Protein AF-A0A1C9CC35-F1 (afdb_monomer_lite)

Radius of gyration: 13.2 Å; chains: 1; bounding box: 31×29×33 Å

Secondary structure (DS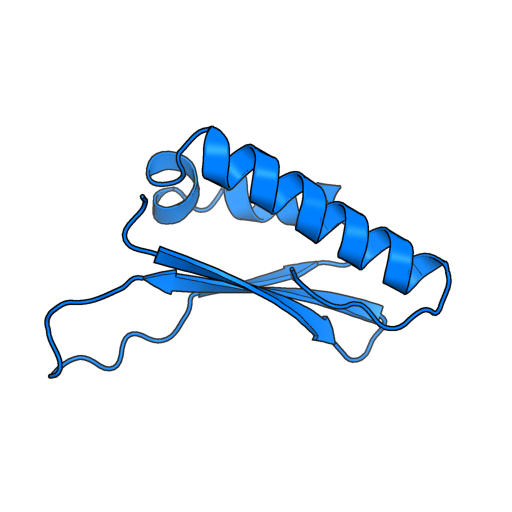SP, 8-state):
--SEEEEEEEETTTEEEEEEEE--S-TTS--PPEEEEESSHHHHHHHHHH-HHHHTT--HHHHHHHHHHHHHHHHHHHTTPPP---

Sequence (86 aa):
MDNFYFLIRVISDDMIALYYFHHSKNLQKIEMPICFTSKNAILMYKLLSYHVNVSRKISLSHSLYLGKEIYKAELARVVGQVYIQD

Structure (mmCIF, N/CA/C/O backbone):
data_AF-A0A1C9CC35-F1
#
_entry.id   AF-A0A1C9CC35-F1
#
loop_
_atom_site.group_PDB
_atom_site.id
_atom_site.type_symbol
_atom_site.label_atom_id
_atom_site.label_alt_id
_atom_site.label_comp_id
_atom_site.label_asym_id
_atom_site.label_entity_id
_atom_site.label_seq_id
_atom_site.pdbx_PDB_ins_code
_atom_site.Cartn_x
_atom_site.Cartn_y
_atom_site.Cartn_z
_atom_site.occupancy
_atom_site.B_iso_or_equiv
_atom_site.auth_seq_id
_atom_site.auth_comp_id
_atom_site.auth_asym_id
_atom_site.auth_atom_id
_atom_site.pdbx_PDB_model_num
ATOM 1 N N . MET A 1 1 ? 3.782 4.976 -18.442 1.00 64.31 1 MET A N 1
ATOM 2 C CA . MET A 1 1 ? 3.267 4.204 -17.293 1.00 64.31 1 MET A CA 1
ATOM 3 C C . MET A 1 1 ? 4.384 3.307 -16.812 1.00 64.31 1 MET A C 1
ATOM 5 O O . MET A 1 1 ? 5.150 2.834 -17.645 1.00 64.31 1 MET A O 1
ATOM 9 N N . ASP A 1 2 ? 4.513 3.138 -15.503 1.00 80.44 2 ASP A N 1
ATOM 10 C CA . ASP A 1 2 ? 5.554 2.284 -14.938 1.00 80.44 2 ASP A CA 1
ATOM 11 C C . ASP A 1 2 ? 5.262 0.802 -15.240 1.00 80.44 2 ASP A C 1
ATOM 13 O O . ASP A 1 2 ? 4.107 0.406 -15.365 1.00 80.44 2 ASP A O 1
ATOM 17 N N . ASN A 1 3 ? 6.304 -0.026 -15.369 1.00 87.31 3 ASN A N 1
ATOM 18 C CA . ASN A 1 3 ? 6.179 -1.460 -15.687 1.00 87.31 3 ASN A CA 1
ATOM 19 C C . ASN A 1 3 ? 5.988 -2.325 -14.425 1.00 87.31 3 ASN A C 1
ATOM 21 O O . ASN A 1 3 ? 6.547 -3.416 -14.308 1.00 87.31 3 ASN A O 1
ATOM 25 N N . PHE A 1 4 ? 5.261 -1.814 -13.441 1.00 90.81 4 PHE A N 1
ATOM 26 C CA . PHE A 1 4 ? 4.945 -2.501 -12.192 1.00 90.81 4 PHE A CA 1
ATOM 27 C C . PHE A 1 4 ? 3.609 -1.988 -11.663 1.00 90.81 4 PHE A C 1
ATOM 29 O O . PHE A 1 4 ? 3.135 -0.930 -12.075 1.00 90.81 4 PHE A O 1
ATOM 36 N N . TYR A 1 5 ? 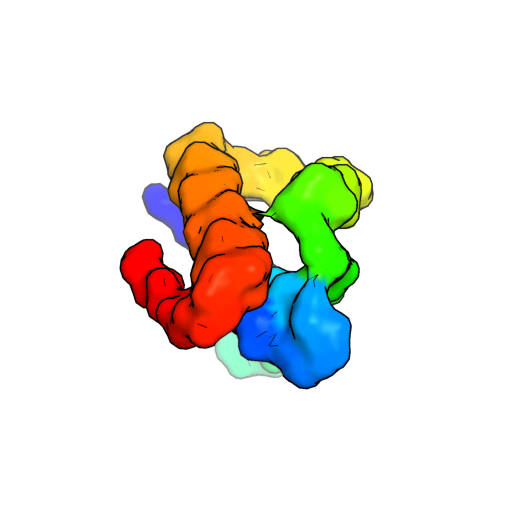3.021 -2.721 -10.725 1.00 92.50 5 TYR A N 1
ATOM 37 C CA . TYR A 1 5 ? 1.820 -2.286 -10.023 1.00 92.50 5 TYR A CA 1
ATOM 38 C C . TYR A 1 5 ? 1.886 -2.648 -8.541 1.00 92.50 5 TYR A C 1
ATOM 40 O O . TYR A 1 5 ? 2.671 -3.502 -8.113 1.00 92.50 5 TYR A O 1
ATOM 48 N N . PHE A 1 6 ? 1.045 -1.973 -7.762 1.00 94.56 6 PHE A N 1
ATOM 49 C CA . PHE A 1 6 ? 0.861 -2.234 -6.344 1.00 94.56 6 PHE A CA 1
ATOM 50 C C . PHE A 1 6 ? -0.528 -2.810 -6.100 1.00 94.56 6 PHE A C 1
ATOM 52 O O . PHE A 1 6 ? -1.511 -2.314 -6.647 1.00 94.56 6 PHE A O 1
ATOM 59 N N . LEU A 1 7 ? -0.606 -3.831 -5.255 1.00 95.94 7 LEU A N 1
ATOM 60 C CA . LEU A 1 7 ? -1.860 -4.343 -4.716 1.00 95.94 7 LEU A CA 1
ATOM 61 C C . LEU A 1 7 ? -1.871 -4.100 -3.211 1.00 95.94 7 LEU A C 1
ATOM 63 O O . LEU A 1 7 ? -0.960 -4.542 -2.515 1.00 95.94 7 LEU A O 1
ATOM 67 N N . ILE A 1 8 ? -2.898 -3.427 -2.712 1.00 97.00 8 ILE A N 1
ATOM 68 C CA . ILE A 1 8 ? -3.074 -3.142 -1.291 1.00 97.00 8 ILE A CA 1
ATOM 69 C C . ILE A 1 8 ? -4.220 -3.995 -0.756 1.00 97.00 8 ILE A C 1
ATOM 71 O O . ILE A 1 8 ? -5.257 -4.173 -1.396 1.00 97.00 8 ILE A O 1
ATOM 75 N N . ARG A 1 9 ? -4.024 -4.560 0.433 1.00 95.56 9 ARG A N 1
ATOM 76 C CA . ARG A 1 9 ? -5.028 -5.339 1.156 1.00 95.56 9 ARG A CA 1
ATOM 77 C C . ARG A 1 9 ? -4.998 -4.953 2.624 1.00 95.56 9 ARG A C 1
ATOM 79 O O . ARG A 1 9 ? -3.928 -4.818 3.209 1.00 95.56 9 ARG A O 1
ATOM 86 N N . VAL A 1 10 ? -6.172 -4.839 3.227 1.00 93.88 10 VAL A N 1
ATOM 87 C CA . VAL A 1 10 ? -6.296 -4.904 4.684 1.00 93.88 10 VAL A CA 1
ATOM 88 C C . VAL A 1 10 ? -6.407 -6.387 5.033 1.00 93.88 10 VAL A C 1
ATOM 90 O O . VAL A 1 10 ? -7.283 -7.077 4.511 1.00 93.88 10 VAL A O 1
ATOM 93 N N . ILE A 1 11 ? -5.456 -6.890 5.814 1.00 91.19 11 ILE A N 1
ATOM 94 C CA . ILE A 1 11 ? -5.338 -8.306 6.187 1.00 91.19 11 ILE A CA 1
ATOM 95 C C . ILE A 1 11 ? -5.726 -8.508 7.659 1.00 91.19 11 ILE A C 1
ATOM 97 O O . ILE A 1 11 ? -6.010 -7.541 8.369 1.00 91.19 11 ILE A O 1
ATOM 101 N N . SER A 1 12 ? -5.754 -9.765 8.118 1.00 79.50 12 SER A N 1
ATOM 102 C CA . SER A 1 12 ? -5.995 -10.098 9.528 1.00 79.50 12 SER A CA 1
ATOM 103 C C . SER A 1 12 ? -5.025 -9.358 10.459 1.00 79.50 12 SER A C 1
ATOM 105 O O . SER A 1 12 ? -3.941 -8.948 10.046 1.00 79.50 12 SER A O 1
ATOM 107 N N . ASP A 1 13 ? -5.428 -9.185 11.717 1.00 79.62 13 ASP A N 1
ATOM 108 C CA . ASP A 1 13 ? -4.691 -8.422 12.740 1.00 79.62 13 ASP A CA 1
ATOM 109 C C . ASP A 1 13 ? -4.575 -6.916 12.460 1.00 79.62 13 ASP A C 1
ATOM 111 O O . ASP A 1 13 ? -3.664 -6.246 12.952 1.00 79.62 13 ASP A O 1
ATOM 115 N N . ASP A 1 14 ? -5.525 -6.373 11.693 1.00 81.06 14 ASP A N 1
ATOM 116 C CA . ASP A 1 14 ? -5.683 -4.932 11.485 1.00 81.06 14 ASP A CA 1
ATOM 117 C C . ASP A 1 14 ? -4.429 -4.282 10.862 1.00 81.06 14 ASP A C 1
ATOM 119 O O . ASP A 1 14 ? -3.991 -3.183 11.228 1.00 81.06 14 ASP A O 1
ATOM 123 N N . MET A 1 15 ? -3.819 -5.008 9.919 1.00 93.38 15 MET A N 1
ATOM 124 C CA . MET A 1 15 ? -2.601 -4.626 9.206 1.00 93.38 15 MET A CA 1
ATOM 125 C C . MET A 1 15 ? -2.889 -4.335 7.731 1.00 93.38 15 MET A C 1
ATOM 127 O O . MET A 1 15 ? -3.773 -4.921 7.109 1.00 93.38 15 MET A O 1
ATOM 131 N N . ILE A 1 16 ? -2.095 -3.441 7.149 1.00 95.94 16 ILE A N 1
ATOM 132 C CA . ILE A 1 16 ? -2.101 -3.126 5.721 1.00 95.94 16 ILE A CA 1
ATOM 133 C C . ILE A 1 16 ? -0.958 -3.903 5.074 1.00 95.94 16 ILE A C 1
ATOM 135 O O . ILE A 1 16 ? 0.207 -3.711 5.436 1.00 95.94 16 ILE A O 1
ATOM 139 N N . ALA A 1 17 ? -1.290 -4.758 4.113 1.00 96.62 17 ALA A N 1
ATOM 140 C CA . ALA A 1 17 ? -0.350 -5.433 3.234 1.00 96.62 17 ALA A CA 1
ATOM 141 C C . ALA A 1 17 ? -0.295 -4.720 1.880 1.00 96.62 17 ALA A C 1
ATOM 143 O O . ALA A 1 17 ? -1.324 -4.381 1.297 1.00 96.62 17 ALA A O 1
ATOM 144 N N . LEU A 1 18 ? 0.913 -4.514 1.375 1.00 96.94 18 LEU A N 1
ATOM 145 C CA . LEU A 1 18 ? 1.191 -3.911 0.083 1.00 96.94 18 LEU A CA 1
ATOM 146 C C . LEU A 1 18 ? 2.119 -4.842 -0.688 1.00 96.94 18 LEU A C 1
ATOM 148 O O . LEU A 1 18 ? 3.237 -5.130 -0.262 1.00 96.94 18 LEU A O 1
ATOM 152 N N . TYR A 1 19 ? 1.645 -5.303 -1.835 1.00 95.56 19 TYR A N 1
ATOM 153 C CA . TYR A 1 19 ? 2.368 -6.189 -2.730 1.00 95.56 19 TYR A CA 1
ATOM 154 C C . TYR A 1 19 ? 2.850 -5.394 -3.935 1.00 95.56 19 TYR A C 1
ATOM 156 O O . TYR A 1 19 ? 2.048 -4.801 -4.655 1.00 95.56 19 TYR A O 1
ATOM 164 N N . TYR A 1 20 ? 4.156 -5.393 -4.161 1.00 93.94 20 TYR A N 1
ATOM 165 C CA . TYR A 1 20 ? 4.786 -4.805 -5.334 1.00 93.94 20 TYR A CA 1
ATOM 166 C C . TYR A 1 20 ? 5.074 -5.899 -6.362 1.00 93.94 20 TYR A C 1
ATOM 168 O O . TYR A 1 20 ? 5.858 -6.818 -6.102 1.00 93.94 20 TYR A O 1
ATOM 176 N N . PHE A 1 21 ? 4.454 -5.777 -7.534 1.00 91.25 21 PHE A N 1
ATOM 177 C CA . PHE A 1 21 ? 4.621 -6.692 -8.656 1.00 91.25 21 PHE A CA 1
ATOM 178 C C . PHE A 1 21 ? 5.372 -5.999 -9.778 1.00 91.25 21 PHE A C 1
ATOM 180 O O . PHE A 1 21 ? 4.907 -4.999 -10.320 1.00 91.25 21 PHE A O 1
ATOM 187 N N . HIS A 1 22 ? 6.514 -6.555 -10.160 1.00 87.88 22 HIS A N 1
ATOM 188 C CA . HIS A 1 22 ? 7.257 -6.096 -11.320 1.00 87.88 22 HIS A CA 1
ATOM 189 C C . HIS A 1 22 ? 6.851 -6.909 -12.551 1.00 87.88 22 HIS A C 1
ATOM 191 O O . HIS A 1 22 ? 6.796 -8.137 -12.505 1.00 87.88 22 HIS A O 1
ATOM 197 N N . HIS A 1 23 ? 6.556 -6.236 -13.663 1.00 80.06 23 HIS A N 1
ATOM 198 C CA . HIS A 1 23 ? 6.176 -6.925 -14.887 1.00 80.06 23 HIS A CA 1
ATOM 199 C C . HIS A 1 23 ? 7.439 -7.432 -15.593 1.00 80.06 23 HIS A C 1
ATOM 201 O O . HIS A 1 23 ? 8.102 -6.712 -16.344 1.00 80.06 23 HIS A O 1
ATOM 207 N N . SER A 1 24 ? 7.797 -8.691 -15.345 1.00 74.88 24 SER A N 1
ATOM 208 C CA . SER A 1 24 ? 8.844 -9.360 -16.115 1.00 74.88 24 SER A CA 1
ATOM 209 C C . SER A 1 24 ? 8.320 -9.728 -17.498 1.00 74.88 24 SER A C 1
ATOM 211 O O . SER A 1 24 ? 7.236 -10.293 -17.632 1.00 74.88 24 SER A O 1
ATOM 213 N N . LYS A 1 25 ? 9.102 -9.455 -18.546 1.00 69.38 25 LYS A N 1
ATOM 214 C CA . LYS A 1 25 ? 8.832 -9.989 -19.895 1.00 69.38 25 LYS A CA 1
ATOM 215 C C . LYS A 1 25 ? 9.228 -11.461 -20.022 1.00 69.38 25 LYS A C 1
ATOM 217 O O . LYS A 1 25 ? 8.933 -12.094 -21.030 1.00 69.38 25 LYS A O 1
ATOM 222 N N . ASN A 1 26 ? 9.938 -11.995 -19.029 1.00 72.44 26 ASN A N 1
ATOM 223 C CA . ASN A 1 26 ? 10.511 -13.325 -19.089 1.00 72.44 26 ASN A CA 1
ATOM 224 C C . ASN A 1 26 ? 9.578 -14.331 -18.401 1.00 72.44 26 ASN A C 1
ATOM 226 O O . ASN A 1 26 ? 9.672 -14.555 -17.198 1.00 72.44 26 ASN A O 1
ATOM 230 N N . LEU A 1 27 ? 8.679 -14.936 -19.186 1.00 65.94 27 LEU A N 1
ATOM 231 C CA . LEU A 1 27 ? 7.653 -15.890 -18.730 1.00 65.94 27 LEU A CA 1
ATOM 232 C C . LEU A 1 27 ? 8.222 -17.132 -18.015 1.00 65.94 27 LEU A C 1
ATOM 234 O O . LEU A 1 27 ? 7.476 -17.872 -17.385 1.00 65.94 27 LEU A O 1
ATOM 238 N N . GLN A 1 28 ? 9.534 -17.369 -18.103 1.00 66.62 28 GLN A N 1
ATOM 239 C CA . GLN A 1 28 ? 10.209 -18.506 -17.472 1.00 66.62 28 GLN A CA 1
ATOM 240 C C . GLN A 1 28 ? 10.585 -18.265 -16.000 1.00 66.62 28 GLN A C 1
ATOM 242 O O . GLN A 1 28 ? 10.973 -19.209 -15.314 1.00 66.62 28 GLN A O 1
ATOM 247 N N . LYS A 1 29 ? 10.483 -17.027 -15.490 1.00 68.06 29 LYS A N 1
ATOM 248 C CA . LYS A 1 29 ? 10.716 -16.718 -14.072 1.00 68.06 29 LYS A CA 1
ATOM 249 C C . LYS A 1 29 ? 9.409 -16.332 -13.393 1.00 68.06 29 LYS A C 1
ATOM 251 O O . LYS A 1 29 ? 8.826 -15.297 -13.699 1.00 68.06 29 LYS A O 1
ATOM 256 N N . ILE A 1 30 ? 8.992 -17.140 -12.421 1.00 65.94 30 ILE A N 1
ATOM 257 C CA . ILE A 1 30 ? 7.960 -16.752 -11.458 1.00 65.94 30 ILE A CA 1
ATOM 258 C C . ILE A 1 30 ? 8.587 -15.691 -10.546 1.00 65.94 30 ILE A C 1
ATOM 260 O O . ILE A 1 30 ? 9.363 -16.011 -9.646 1.00 65.94 30 ILE A O 1
ATOM 264 N N . GLU A 1 31 ? 8.312 -14.416 -10.816 1.00 74.06 31 GLU A N 1
ATOM 265 C CA . GLU A 1 31 ? 8.713 -13.323 -9.929 1.00 74.06 31 GLU A CA 1
ATOM 266 C C . GLU A 1 31 ? 7.705 -13.226 -8.781 1.00 74.06 31 GLU A C 1
ATOM 268 O O . GLU A 1 31 ? 6.558 -12.820 -8.964 1.00 74.06 31 GLU A O 1
ATOM 273 N N . MET A 1 32 ? 8.138 -13.631 -7.586 1.00 83.31 32 MET A N 1
ATOM 274 C CA . MET A 1 32 ? 7.356 -13.434 -6.368 1.00 83.31 32 MET A CA 1
ATOM 275 C C . MET A 1 32 ? 7.255 -11.934 -6.065 1.00 83.31 32 MET A C 1
ATOM 277 O O . MET A 1 32 ? 8.274 -11.236 -6.132 1.00 83.31 32 MET A O 1
ATOM 281 N N . PRO A 1 33 ? 6.063 -11.423 -5.713 1.00 90.81 33 PRO A N 1
ATOM 282 C CA . PRO A 1 33 ? 5.921 -10.028 -5.338 1.00 90.81 33 PRO A CA 1
ATOM 283 C C . PRO A 1 33 ? 6.698 -9.728 -4.063 1.00 90.81 33 PRO A C 1
ATOM 285 O O . PRO A 1 33 ? 6.817 -10.561 -3.162 1.00 90.81 33 PRO A O 1
ATOM 288 N N . ILE A 1 34 ? 7.160 -8.488 -3.957 1.00 92.75 34 ILE A N 1
ATOM 289 C CA . ILE A 1 34 ? 7.713 -7.982 -2.704 1.00 92.75 34 ILE A CA 1
ATOM 290 C C . ILE A 1 34 ? 6.533 -7.585 -1.824 1.00 92.75 34 ILE A C 1
ATOM 292 O O . ILE A 1 34 ? 5.707 -6.770 -2.230 1.00 92.75 34 ILE A O 1
ATOM 296 N N . CYS A 1 35 ? 6.444 -8.177 -0.637 1.00 94.88 35 CYS A N 1
ATOM 297 C CA . CYS A 1 35 ? 5.379 -7.907 0.317 1.00 94.88 35 CYS A CA 1
ATOM 298 C C . CYS A 1 35 ? 5.889 -6.985 1.425 1.00 94.88 35 CYS A C 1
ATOM 300 O O . CYS A 1 35 ? 6.886 -7.283 2.083 1.00 94.88 35 CYS A O 1
ATOM 302 N N . PHE A 1 36 ? 5.180 -5.884 1.643 1.00 95.81 36 PHE A N 1
ATOM 303 C CA . PHE A 1 36 ? 5.371 -4.980 2.766 1.00 95.81 36 PHE A CA 1
ATOM 304 C C . PHE A 1 36 ? 4.130 -5.032 3.647 1.00 95.81 36 PHE A C 1
ATOM 306 O O . PHE A 1 36 ? 3.009 -5.011 3.147 1.00 95.81 36 PHE A O 1
ATOM 313 N N . THR A 1 37 ? 4.316 -5.063 4.962 1.00 96.00 37 THR A N 1
ATOM 314 C CA . THR A 1 37 ? 3.207 -5.066 5.922 1.00 96.00 37 THR A CA 1
ATOM 315 C C . THR A 1 37 ? 3.441 -4.024 6.995 1.00 96.00 37 THR A C 1
ATOM 317 O O . THR A 1 37 ? 4.550 -3.913 7.519 1.00 96.00 37 THR A O 1
ATOM 320 N N . SER A 1 38 ? 2.404 -3.276 7.356 1.00 95.75 38 SER A N 1
ATOM 321 C CA . SER A 1 38 ? 2.498 -2.286 8.429 1.00 95.75 38 SER A CA 1
ATOM 322 C C . SER A 1 38 ? 1.138 -1.992 9.058 1.00 95.75 38 SER A C 1
ATOM 324 O O . SER A 1 38 ? 0.101 -2.267 8.461 1.00 95.75 38 SER A O 1
ATOM 326 N N . LYS A 1 39 ? 1.145 -1.376 10.243 1.00 92.94 39 LYS A N 1
ATOM 327 C CA . LYS A 1 39 ? -0.077 -0.973 10.960 1.00 92.94 39 LYS A CA 1
ATOM 328 C C . LYS A 1 39 ? -0.615 0.408 10.566 1.00 92.94 39 LYS A C 1
ATOM 330 O O . LYS A 1 39 ? -1.742 0.729 10.916 1.00 92.94 39 LYS A O 1
ATOM 335 N N . ASN A 1 40 ? 0.188 1.240 9.901 1.00 94.00 40 ASN A N 1
ATOM 336 C CA . ASN A 1 40 ? -0.191 2.601 9.511 1.00 94.00 40 ASN A CA 1
ATOM 337 C C . ASN A 1 40 ? 0.592 3.069 8.279 1.00 94.00 40 ASN A C 1
ATOM 339 O O . ASN A 1 40 ? 1.670 2.545 7.978 1.00 94.00 40 ASN A O 1
ATOM 343 N N . ALA A 1 41 ? 0.077 4.089 7.592 1.00 95.19 41 ALA A N 1
ATOM 344 C CA . ALA A 1 41 ? 0.669 4.596 6.362 1.00 95.19 41 ALA A CA 1
ATOM 345 C C . ALA A 1 41 ? 2.099 5.111 6.567 1.00 95.19 41 ALA A C 1
ATOM 347 O O . ALA A 1 41 ? 2.963 4.868 5.731 1.00 95.19 41 ALA A O 1
ATOM 348 N N . ILE A 1 42 ? 2.386 5.767 7.696 1.00 96.06 42 ILE A N 1
ATOM 349 C CA . ILE A 1 42 ? 3.716 6.330 7.987 1.00 96.06 42 ILE A CA 1
ATOM 350 C C . ILE A 1 42 ? 4.788 5.235 7.993 1.00 96.06 42 ILE A C 1
ATOM 352 O O . ILE A 1 42 ? 5.854 5.399 7.395 1.00 96.06 42 ILE A O 1
ATOM 356 N N . LEU A 1 43 ? 4.520 4.112 8.661 1.00 96.19 43 LEU A N 1
ATOM 357 C CA . LEU A 1 43 ? 5.420 2.963 8.680 1.00 96.19 43 LEU A CA 1
ATOM 358 C C . LEU A 1 43 ? 5.526 2.320 7.294 1.00 96.19 43 LEU A C 1
ATOM 360 O O . LEU A 1 43 ? 6.636 1.977 6.890 1.00 96.19 43 LEU A O 1
ATOM 364 N N . MET A 1 44 ? 4.422 2.226 6.543 1.00 96.81 44 MET A N 1
ATOM 365 C CA . MET A 1 44 ? 4.455 1.745 5.158 1.00 96.81 44 MET A CA 1
ATOM 366 C C . MET A 1 44 ? 5.374 2.604 4.280 1.00 96.81 44 MET A C 1
ATOM 368 O O . MET A 1 44 ? 6.241 2.073 3.588 1.00 96.81 44 MET A O 1
ATOM 372 N N . TYR A 1 45 ? 5.258 3.933 4.348 1.00 95.12 45 TYR A N 1
ATOM 373 C CA . TYR A 1 45 ? 6.117 4.845 3.589 1.00 95.12 45 TYR A CA 1
ATOM 374 C C . TYR A 1 45 ? 7.589 4.707 3.975 1.00 95.12 45 TYR A C 1
ATOM 376 O O . TYR A 1 45 ? 8.453 4.703 3.098 1.00 95.12 45 TYR A O 1
ATOM 384 N N . LYS A 1 46 ? 7.890 4.534 5.269 1.00 96.12 46 LYS A N 1
ATOM 385 C CA . LYS A 1 46 ? 9.262 4.264 5.722 1.00 96.12 46 LYS A CA 1
ATOM 386 C C . LYS A 1 46 ? 9.800 2.966 5.119 1.00 96.12 46 LYS A C 1
ATOM 388 O O . LYS A 1 46 ? 10.890 2.984 4.551 1.00 96.12 46 LYS A O 1
ATOM 393 N N . LEU A 1 47 ? 9.030 1.877 5.168 1.00 95.94 47 LEU A N 1
ATOM 394 C CA . LEU A 1 47 ? 9.414 0.596 4.561 1.00 95.94 47 LEU A CA 1
ATOM 395 C C . LEU A 1 47 ? 9.685 0.731 3.056 1.00 95.94 47 LEU A C 1
ATOM 397 O O . LEU A 1 47 ? 10.728 0.283 2.578 1.00 95.94 47 LEU A O 1
ATOM 401 N N . LEU A 1 48 ? 8.795 1.409 2.326 1.00 95.12 48 LEU A N 1
ATOM 402 C CA . LEU A 1 48 ? 8.968 1.677 0.897 1.00 95.12 48 LEU A CA 1
ATOM 403 C C . LEU A 1 48 ? 10.230 2.503 0.617 1.00 95.12 48 LEU A C 1
ATOM 405 O O . LEU A 1 48 ? 10.9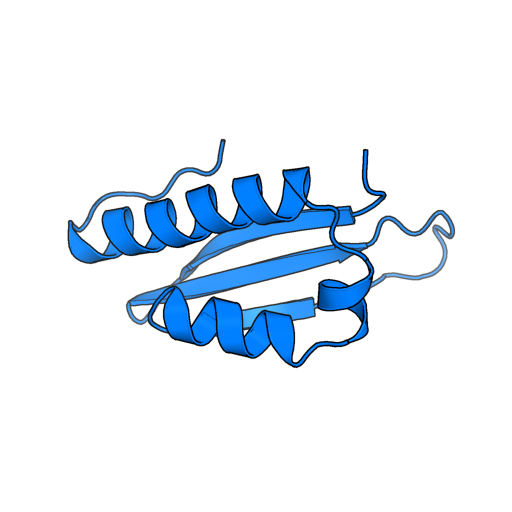59 2.201 -0.327 1.00 95.12 48 LEU A O 1
ATOM 409 N N . SER A 1 49 ? 10.524 3.506 1.452 1.00 93.75 49 SER A N 1
ATOM 410 C CA . SER A 1 49 ? 11.707 4.359 1.288 1.00 93.75 49 SER A CA 1
ATOM 411 C C . SER A 1 49 ? 13.026 3.595 1.453 1.00 93.75 49 SER A C 1
ATOM 413 O O . SER A 1 49 ? 13.978 3.858 0.717 1.00 93.75 49 SER A O 1
ATOM 415 N N . TYR A 1 50 ? 13.068 2.604 2.353 1.00 95.19 50 TYR A N 1
ATOM 416 C CA . TYR A 1 50 ? 14.250 1.764 2.569 1.00 95.19 50 TYR A CA 1
ATOM 417 C C . TYR A 1 50 ? 14.485 0.758 1.442 1.00 95.19 50 TYR A C 1
ATOM 419 O O . TYR A 1 50 ? 15.620 0.335 1.213 1.00 95.19 50 TYR A O 1
ATOM 427 N N . HIS A 1 51 ? 13.444 0.390 0.698 1.00 93.75 51 HIS A N 1
ATOM 428 C CA . HIS A 1 51 ? 13.577 -0.560 -0.393 1.00 93.75 51 HIS A CA 1
ATOM 429 C C . HIS A 1 51 ? 14.016 0.129 -1.695 1.00 93.75 51 HIS A C 1
ATOM 431 O O . HIS A 1 51 ? 13.195 0.499 -2.536 1.00 93.75 51 HIS A O 1
ATOM 437 N N . VAL A 1 52 ? 15.336 0.244 -1.890 1.00 90.75 52 VAL A N 1
ATOM 438 C CA . VAL A 1 52 ? 15.994 0.980 -2.996 1.00 90.75 52 VAL A CA 1
ATOM 439 C C . VAL A 1 52 ? 15.400 0.686 -4.379 1.00 90.75 52 VAL A C 1
ATOM 441 O O . VAL A 1 52 ? 15.228 1.596 -5.188 1.00 90.75 52 VAL A O 1
ATOM 444 N N . ASN A 1 53 ? 15.059 -0.574 -4.665 1.00 85.00 53 ASN A N 1
ATOM 445 C CA . ASN A 1 53 ? 14.511 -0.960 -5.969 1.00 85.00 53 ASN A CA 1
ATOM 446 C C . ASN A 1 53 ? 13.094 -0.432 -6.217 1.00 85.00 53 ASN A C 1
ATOM 448 O O . ASN A 1 53 ? 12.721 -0.270 -7.373 1.00 85.00 53 ASN A O 1
ATOM 452 N N . VAL A 1 54 ? 12.312 -0.194 -5.164 1.00 89.56 54 VAL A N 1
ATOM 453 C CA . VAL A 1 54 ? 10.956 0.359 -5.280 1.00 89.56 54 VAL A CA 1
ATOM 454 C C . VAL A 1 54 ? 11.043 1.882 -5.268 1.00 89.56 54 VAL A C 1
ATOM 456 O O . VAL A 1 54 ? 10.565 2.525 -6.199 1.00 89.56 54 VAL A O 1
ATOM 459 N N . SER A 1 55 ? 11.742 2.458 -4.284 1.00 90.50 55 SER A N 1
ATOM 460 C CA . SER A 1 55 ? 11.835 3.912 -4.110 1.00 90.50 55 SER A CA 1
ATOM 461 C C . SER A 1 55 ? 12.490 4.642 -5.284 1.00 90.50 55 SER A C 1
ATOM 463 O O . SER A 1 55 ? 12.103 5.765 -5.585 1.00 90.50 55 SER A O 1
ATOM 465 N N . ARG A 1 56 ? 13.441 4.017 -5.993 1.00 90.62 56 ARG A N 1
ATOM 466 C CA . ARG A 1 56 ? 14.071 4.621 -7.184 1.00 90.62 56 ARG A CA 1
ATOM 467 C C . ARG A 1 56 ? 13.293 4.429 -8.483 1.00 90.62 56 ARG A C 1
ATOM 469 O O . ARG A 1 56 ? 13.546 5.158 -9.436 1.00 90.62 56 ARG A O 1
ATOM 476 N N . LYS A 1 57 ? 12.422 3.420 -8.560 1.00 90.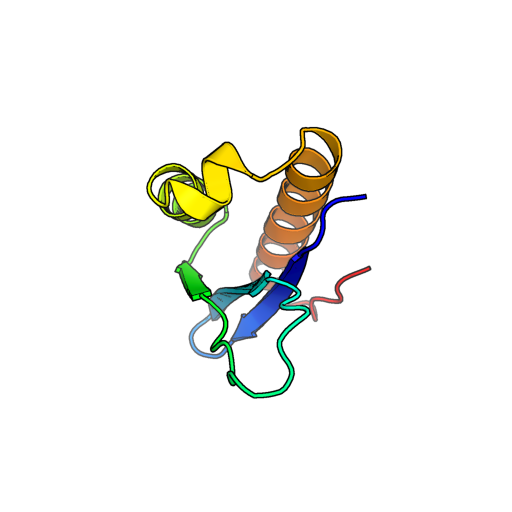75 57 LYS A N 1
ATOM 477 C CA . LYS A 1 57 ? 11.685 3.083 -9.790 1.00 90.75 57 LYS A CA 1
ATOM 478 C C . LYS A 1 57 ? 10.306 3.730 -9.853 1.00 90.75 57 LYS A C 1
ATOM 480 O O . LYS A 1 57 ? 9.752 3.825 -10.943 1.00 90.75 57 LYS A O 1
ATOM 485 N N . ILE A 1 58 ? 9.757 4.144 -8.713 1.00 92.44 58 ILE A N 1
ATOM 486 C CA . ILE A 1 58 ? 8.430 4.746 -8.644 1.00 92.44 58 ILE A CA 1
ATOM 487 C C . ILE A 1 58 ? 8.417 6.159 -9.231 1.00 92.44 58 ILE A C 1
ATOM 489 O O . ILE A 1 58 ? 9.161 7.037 -8.798 1.00 92.44 58 ILE A O 1
ATOM 493 N N . SER A 1 59 ? 7.574 6.385 -10.240 1.00 94.06 59 SER A N 1
ATOM 494 C CA . SER A 1 59 ? 7.336 7.734 -10.759 1.00 94.06 59 SER A CA 1
ATOM 495 C C . SER A 1 59 ? 6.585 8.594 -9.737 1.00 94.06 59 SER A C 1
ATOM 497 O O . SER A 1 59 ? 5.926 8.090 -8.822 1.00 94.06 59 SER A O 1
ATOM 499 N N . LEU A 1 60 ? 6.639 9.918 -9.900 1.00 93.31 60 LEU A N 1
ATOM 500 C CA . LEU A 1 60 ? 5.906 10.843 -9.031 1.00 93.31 60 LEU A CA 1
ATOM 501 C C . LEU A 1 60 ? 4.392 10.579 -9.066 1.00 93.31 60 LEU A C 1
ATOM 503 O O . LEU A 1 60 ? 3.744 10.580 -8.023 1.00 93.31 60 LEU A O 1
ATOM 507 N N . SER A 1 61 ? 3.831 10.309 -10.248 1.00 93.88 61 SER A N 1
ATOM 508 C CA . SER A 1 61 ? 2.404 10.014 -10.405 1.00 93.88 61 SER A CA 1
ATOM 509 C C . SER A 1 61 ? 2.001 8.732 -9.677 1.00 93.88 61 SER A C 1
ATOM 511 O O . SER A 1 61 ? 1.023 8.750 -8.930 1.00 93.88 61 SER A O 1
ATOM 513 N N . HIS A 1 62 ? 2.773 7.645 -9.812 1.00 92.62 62 HIS A N 1
ATOM 514 C CA . HIS A 1 62 ? 2.511 6.423 -9.048 1.00 92.62 62 HIS A CA 1
ATOM 515 C C . HIS A 1 62 ? 2.744 6.605 -7.551 1.00 92.62 62 HIS A C 1
ATOM 517 O O . HIS A 1 62 ? 2.019 6.008 -6.767 1.00 92.62 62 HIS A O 1
ATOM 523 N N . SER A 1 63 ? 3.694 7.446 -7.138 1.00 94.06 63 SER A N 1
ATOM 524 C CA . SER A 1 63 ? 3.911 7.755 -5.719 1.00 94.06 63 SER A CA 1
ATOM 525 C C . SER A 1 63 ? 2.708 8.469 -5.104 1.00 94.06 63 SER A C 1
ATOM 527 O O . SER A 1 63 ? 2.276 8.111 -4.012 1.00 94.06 63 SER A O 1
ATOM 529 N N . LEU A 1 64 ? 2.135 9.446 -5.815 1.00 95.50 64 LEU A N 1
ATOM 530 C CA . LEU A 1 64 ? 0.935 10.166 -5.375 1.00 95.50 64 LEU A CA 1
ATOM 531 C C . LEU A 1 64 ? -0.288 9.246 -5.317 1.00 95.50 64 LEU A C 1
ATOM 533 O O . LEU A 1 64 ? -1.015 9.256 -4.323 1.00 95.50 64 LEU A O 1
ATOM 537 N N . TYR A 1 65 ? -0.487 8.425 -6.351 1.00 95.44 65 TYR A N 1
ATOM 538 C CA . TYR A 1 65 ? -1.534 7.403 -6.367 1.00 95.44 65 TYR A CA 1
ATOM 539 C C . TYR A 1 65 ? -1.383 6.433 -5.190 1.00 95.44 65 TYR A C 1
ATOM 541 O O . TYR A 1 65 ? -2.327 6.216 -4.433 1.00 95.44 65 TYR A O 1
ATOM 549 N N . LEU A 1 66 ? -0.174 5.907 -4.988 1.00 95.62 66 LEU A N 1
ATOM 550 C CA . LEU A 1 66 ? 0.106 4.956 -3.923 1.00 95.62 66 LEU A CA 1
ATOM 551 C C . LEU A 1 66 ? -0.133 5.573 -2.544 1.00 95.62 66 LEU A C 1
ATOM 553 O O . LEU A 1 66 ? -0.697 4.921 -1.671 1.00 95.62 66 LEU A O 1
ATOM 557 N N . GLY A 1 67 ? 0.246 6.839 -2.359 1.00 95.81 67 GLY A N 1
ATOM 558 C CA . GLY A 1 67 ? -0.021 7.567 -1.124 1.00 95.81 67 GLY A CA 1
ATOM 559 C C . GLY A 1 67 ? -1.516 7.704 -0.829 1.00 95.81 67 GLY A C 1
ATOM 560 O O . GLY A 1 67 ? -1.961 7.434 0.288 1.00 95.81 67 GLY A O 1
ATOM 561 N N . LYS A 1 68 ? -2.313 8.052 -1.848 1.00 97.00 68 LYS A N 1
ATOM 562 C CA . LYS A 1 68 ? -3.777 8.097 -1.737 1.00 97.00 68 LYS A CA 1
ATOM 563 C C . LYS A 1 68 ? -4.343 6.737 -1.321 1.00 97.00 68 LYS A C 1
ATOM 565 O O . LYS A 1 68 ? -5.142 6.681 -0.391 1.00 97.00 68 LYS A O 1
ATOM 570 N N . GLU A 1 69 ? -3.925 5.656 -1.974 1.00 97.56 69 GLU A N 1
ATOM 571 C CA . GLU A 1 69 ? -4.477 4.322 -1.720 1.00 97.56 69 GLU A CA 1
ATOM 572 C C . GLU A 1 69 ? -4.050 3.730 -0.371 1.00 97.56 69 GLU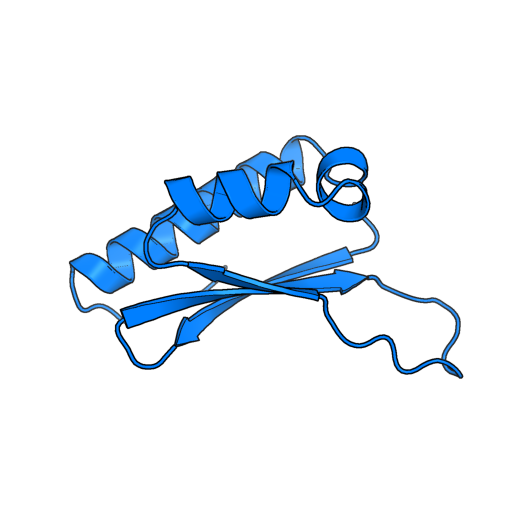 A C 1
ATOM 574 O O . GLU A 1 69 ? -4.881 3.157 0.332 1.00 97.56 69 GLU A O 1
ATOM 579 N N . ILE A 1 70 ? -2.799 3.933 0.059 1.00 97.00 70 ILE A N 1
ATOM 580 C CA . ILE A 1 70 ? -2.350 3.524 1.401 1.00 97.00 70 ILE A CA 1
ATOM 581 C C . ILE A 1 70 ? -3.138 4.282 2.474 1.00 97.00 70 ILE A C 1
ATOM 583 O O . ILE A 1 70 ? -3.592 3.679 3.447 1.00 97.00 70 ILE A O 1
ATOM 587 N N . TYR A 1 71 ? -3.330 5.593 2.302 1.00 96.56 71 TYR A N 1
ATOM 588 C CA . TYR A 1 71 ? -4.092 6.390 3.261 1.00 96.56 71 TYR A CA 1
ATOM 589 C C . TYR A 1 71 ? -5.579 6.007 3.276 1.00 96.56 71 TYR A C 1
ATOM 591 O O . TYR A 1 71 ? -6.177 5.902 4.344 1.00 96.56 71 TYR A O 1
ATOM 599 N N . LYS A 1 72 ? -6.170 5.713 2.111 1.00 96.44 72 LYS A N 1
ATOM 600 C CA . LYS A 1 72 ? -7.535 5.174 1.991 1.00 96.44 72 LYS A CA 1
ATOM 601 C C . LYS A 1 72 ? -7.674 3.835 2.719 1.00 96.44 72 LYS A C 1
ATOM 603 O O . LYS A 1 72 ? -8.657 3.642 3.428 1.00 96.44 72 LYS A O 1
ATOM 608 N N . ALA A 1 73 ? -6.695 2.937 2.589 1.00 96.00 73 ALA A N 1
ATOM 609 C CA . ALA A 1 73 ? -6.675 1.665 3.310 1.00 96.00 73 ALA A CA 1
ATOM 610 C C . ALA A 1 73 ? -6.583 1.863 4.829 1.00 96.00 73 ALA A C 1
ATOM 612 O O . ALA A 1 73 ? -7.306 1.205 5.575 1.00 96.00 73 ALA A O 1
ATOM 613 N N . GLU A 1 74 ? -5.748 2.797 5.294 1.00 96.00 74 GLU A N 1
ATOM 614 C CA . GLU A 1 74 ? -5.666 3.138 6.716 1.00 96.00 74 GLU A CA 1
ATOM 615 C C . GLU A 1 74 ? -6.971 3.735 7.246 1.00 96.00 74 GLU A C 1
ATOM 617 O O . GLU A 1 74 ? -7.430 3.325 8.311 1.00 96.00 74 GLU A O 1
ATOM 622 N N . LEU A 1 75 ? -7.594 4.654 6.506 1.00 95.31 75 LEU A N 1
ATOM 623 C CA . LEU A 1 75 ? -8.882 5.228 6.882 1.00 95.31 75 LEU A CA 1
ATOM 624 C C . LEU A 1 75 ? -9.962 4.156 6.966 1.00 95.31 75 LEU A C 1
ATOM 626 O O . LEU A 1 75 ? -10.605 4.053 8.005 1.00 95.31 75 LEU A O 1
ATOM 630 N N . ALA A 1 76 ? -10.124 3.345 5.914 1.00 94.56 76 ALA A N 1
ATOM 631 C CA . ALA A 1 76 ? -11.100 2.258 5.868 1.00 94.56 76 ALA A CA 1
ATOM 632 C C . ALA A 1 76 ? -10.943 1.328 7.076 1.00 94.56 76 ALA A C 1
ATOM 634 O O . ALA A 1 76 ? -11.913 1.041 7.771 1.00 94.56 76 ALA A O 1
ATOM 635 N N . ARG A 1 77 ? -9.699 0.959 7.388 1.00 92.25 77 ARG A N 1
ATOM 636 C CA . ARG A 1 77 ? -9.347 0.178 8.571 1.00 92.25 77 ARG A CA 1
ATOM 637 C C . ARG A 1 77 ? -9.788 0.854 9.877 1.00 92.25 77 ARG A C 1
ATOM 639 O O . ARG A 1 77 ? -10.499 0.245 10.666 1.00 92.25 77 ARG A O 1
ATOM 646 N N . VAL A 1 78 ? -9.416 2.120 10.087 1.00 93.50 78 VAL A N 1
ATOM 647 C CA . VAL A 1 78 ? -9.742 2.882 11.310 1.00 93.50 78 VAL A CA 1
ATOM 648 C C . VAL A 1 78 ? -11.252 3.030 11.516 1.00 93.50 78 VAL A C 1
ATOM 650 O O . VAL A 1 78 ? -11.720 2.962 12.649 1.00 93.50 78 VAL A O 1
ATOM 653 N N . VAL A 1 79 ? -12.021 3.219 10.441 1.00 94.44 79 VAL A N 1
ATOM 654 C CA . VAL A 1 79 ? -13.483 3.382 10.517 1.00 94.44 79 VAL A CA 1
ATOM 655 C C . VAL A 1 79 ? -14.252 2.055 10.439 1.00 94.44 79 VAL A C 1
ATOM 657 O O . VAL A 1 79 ? -15.481 2.067 10.436 1.00 94.44 79 VAL A O 1
ATOM 660 N N . GLY A 1 80 ? -13.557 0.914 10.360 1.00 91.75 80 GLY A N 1
ATOM 661 C CA . GLY A 1 80 ? -14.176 -0.411 10.259 1.00 91.75 80 GLY A CA 1
ATOM 662 C C . GLY A 1 80 ? -14.901 -0.672 8.932 1.00 91.75 80 GLY A C 1
ATOM 663 O O . GLY A 1 80 ? -15.826 -1.480 8.882 1.00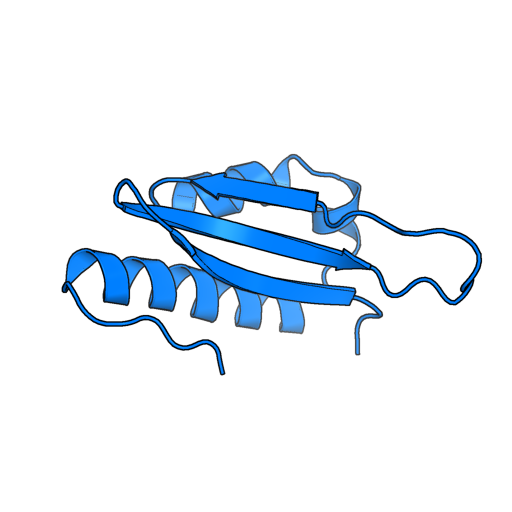 91.75 80 GLY A O 1
ATOM 664 N N . GLN A 1 81 ? -14.516 0.019 7.858 1.00 92.81 81 GLN A N 1
ATOM 665 C CA . GLN A 1 81 ? -15.061 -0.165 6.515 1.00 92.81 81 GLN A CA 1
ATOM 666 C C . GLN A 1 81 ? -14.187 -1.079 5.653 1.00 92.81 81 GLN A C 1
ATOM 668 O O . GLN A 1 81 ? -12.974 -1.194 5.829 1.00 92.81 81 GLN A O 1
ATOM 673 N N . VAL A 1 82 ? -14.818 -1.708 4.661 1.00 93.62 82 VAL A N 1
ATOM 674 C CA . VAL A 1 82 ? -14.118 -2.521 3.664 1.00 93.62 82 VAL A CA 1
ATOM 675 C C . VAL A 1 82 ? -13.305 -1.608 2.746 1.00 93.62 82 VAL A C 1
ATOM 677 O O . VAL A 1 82 ? -13.853 -0.730 2.083 1.00 93.62 82 VAL A O 1
ATOM 680 N N . TYR A 1 83 ? -11.994 -1.835 2.685 1.00 95.31 83 TYR A N 1
ATOM 681 C CA . TYR A 1 83 ? -11.124 -1.173 1.717 1.00 95.31 83 TYR A CA 1
ATOM 682 C C . TYR A 1 83 ? -11.309 -1.765 0.312 1.00 95.31 83 TYR A C 1
ATOM 684 O O . TYR A 1 83 ? -11.239 -2.981 0.125 1.00 95.31 83 TYR A O 1
ATOM 692 N N . ILE A 1 84 ? -11.482 -0.888 -0.679 1.00 94.69 84 ILE A N 1
ATOM 693 C CA . ILE A 1 84 ? -11.508 -1.217 -2.108 1.00 94.69 84 ILE A CA 1
ATOM 694 C C . ILE A 1 84 ? -10.462 -0.340 -2.797 1.00 94.69 84 ILE A C 1
ATOM 696 O O . ILE A 1 84 ? -10.471 0.880 -2.619 1.00 94.69 84 ILE A O 1
ATOM 700 N N . GLN A 1 85 ? -9.566 -0.962 -3.559 1.00 96.00 85 GLN A N 1
ATOM 701 C CA . GLN A 1 85 ? -8.572 -0.265 -4.372 1.00 96.00 85 GLN A CA 1
ATOM 702 C C . GLN A 1 85 ? -9.186 0.110 -5.726 1.00 96.00 85 GLN A C 1
ATOM 704 O O . GLN A 1 85 ? -9.797 -0.754 -6.354 1.00 96.00 85 GLN A O 1
ATOM 709 N N . ASP A 1 86 ? -9.000 1.363 -6.152 1.00 83.06 86 ASP A N 1
ATOM 710 C CA . ASP A 1 86 ? -9.447 1.891 -7.457 1.00 83.06 86 ASP A CA 1
ATOM 711 C C . ASP A 1 86 ? -8.260 2.218 -8.371 1.00 83.06 86 ASP A C 1
ATOM 713 O O . ASP A 1 86 ? -7.203 2.632 -7.833 1.00 83.06 86 ASP A O 1
#

pLDDT: mean 90.37, std 8.5, range [64.31, 97.56]

Foldseek 3Di:
DAQKDWDWAQDPPQKIKIWIGGNDPDPVDPDGTDIDIDNALVVVVVVQCVPCVRNVRDDPVNVVLVSVLRNQSNVCSVVVHGRDRD

Organism: NCBI:txid260499

InterPro domains:
  IPR025595 Ycf91-like [PF14251] (5-86)